Protein AF-A0A972EHW6-F1 (afdb_monomer_lite)

pLDDT: mean 86.7, std 11.77, range [54.19, 97.56]

Secondary structure (DSSP, 8-state):
-HHHHHHHHHHHHHHHHHHHHHHHHHHHHHHTSSSTTGGGHHHHHHHHHHHHHHHHHHHT--EEEEETTEEEEE-------HHHHHTTHHHHHHHHHHHHHHHHHHHHHHHHHHHHHHHHHHHHHT-

Foldseek 3Di:
DVVVVVVVVVVVVVVVVVVVVVLLVCLLVQLLDPDLVSSLPSLVVLLVVLVCVLVVCVVPVWDFDQDPNDTDGDPDPDDCDPVNVVVSVVSSVVSNPVSVVSVVSSVVSNVVVVVVVVVVVVVVVVD

Sequence (127 aa):
MLAVSTLNISIFLIVMLAIISGLIYLQLRLSRSGNKYVGLVLPVIFFLLSLIVVLGQVAYFETKVMINGVVTEQNVVRNVGVENYIALIFPFLIFNIPTIVLTAIYLGERSRISTKKAIDRMKIEDI

Structure (mmCIF, N/CA/C/O backbone):
data_AF-A0A972EHW6-F1
#
_entry.id   AF-A0A972EHW6-F1
#
loop_
_atom_site.group_PDB
_atom_site.id
_atom_site.type_symbol
_atom_site.label_atom_id
_atom_site.label_alt_id
_atom_site.label_comp_id
_atom_site.label_asym_id
_atom_site.label_entity_id
_atom_site.label_seq_id
_atom_site.pdbx_PDB_ins_code
_atom_site.Cartn_x
_atom_site.Cartn_y
_atom_site.Cartn_z
_atom_site.occupancy
_atom_site.B_iso_or_equiv
_atom_site.auth_seq_id
_atom_site.auth_comp_id
_atom_site.auth_asym_id
_atom_site.auth_atom_id
_atom_site.pdbx_PDB_model_num
ATOM 1 N N . MET A 1 1 ? 26.818 24.684 -5.726 1.00 67.50 1 MET A N 1
ATOM 2 C CA . MET A 1 1 ? 26.201 23.460 -6.287 1.00 67.50 1 MET A CA 1
ATOM 3 C C . MET A 1 1 ? 25.804 22.463 -5.196 1.00 67.50 1 MET A C 1
ATOM 5 O O . MET A 1 1 ? 24.630 22.135 -5.130 1.00 67.50 1 MET A O 1
ATOM 9 N N . LEU A 1 2 ? 26.712 22.081 -4.282 1.00 77.25 2 LEU A N 1
ATOM 10 C CA . LEU A 1 2 ? 26.434 21.118 -3.195 1.00 77.25 2 LEU A CA 1
ATOM 11 C C . LEU A 1 2 ? 25.276 21.513 -2.252 1.00 77.25 2 LEU A C 1
ATOM 13 O O . LEU A 1 2 ? 24.435 20.681 -1.933 1.00 77.25 2 LEU A O 1
ATOM 17 N N . ALA A 1 3 ? 25.178 22.784 -1.844 1.00 82.06 3 ALA A N 1
ATOM 18 C CA . ALA A 1 3 ? 24.097 23.232 -0.955 1.00 82.06 3 ALA A CA 1
ATOM 19 C C . ALA A 1 3 ? 22.699 23.125 -1.599 1.00 82.06 3 ALA A C 1
ATOM 21 O O . ALA A 1 3 ? 21.735 22.762 -0.932 1.00 82.06 3 ALA A O 1
ATOM 22 N N . VAL A 1 4 ? 22.599 23.383 -2.909 1.00 85.62 4 VAL A N 1
ATOM 23 C CA . VAL A 1 4 ? 21.339 23.283 -3.666 1.00 85.62 4 VAL A CA 1
ATOM 24 C C . VAL A 1 4 ? 20.919 21.820 -3.818 1.00 85.62 4 VAL A C 1
ATOM 26 O O . VAL A 1 4 ? 19.753 21.498 -3.616 1.00 85.62 4 VAL A O 1
ATOM 29 N N . SER A 1 5 ? 21.863 20.910 -4.092 1.00 88.44 5 SER A N 1
ATOM 30 C CA . SER A 1 5 ? 21.562 19.474 -4.131 1.00 88.44 5 SER A CA 1
ATOM 31 C C . SER A 1 5 ? 21.111 18.937 -2.771 1.00 88.44 5 SER A C 1
ATOM 33 O O . SER A 1 5 ? 20.136 18.192 -2.716 1.00 88.44 5 SER A O 1
ATOM 35 N N . THR A 1 6 ? 21.747 19.354 -1.670 1.00 91.50 6 THR A N 1
ATOM 36 C CA . THR A 1 6 ? 21.334 18.939 -0.319 1.00 91.50 6 THR A CA 1
ATOM 37 C C . THR A 1 6 ? 19.943 19.466 0.034 1.00 91.50 6 THR A C 1
ATOM 39 O O . THR A 1 6 ? 19.133 18.724 0.583 1.00 91.50 6 THR A O 1
ATOM 42 N N . LEU A 1 7 ? 19.623 20.714 -0.326 1.00 92.25 7 LEU A N 1
ATOM 43 C CA . LEU A 1 7 ? 18.291 21.288 -0.119 1.00 92.25 7 LEU A CA 1
ATOM 44 C C . LEU A 1 7 ? 17.209 20.507 -0.881 1.00 92.25 7 LEU A C 1
ATOM 46 O O . LEU A 1 7 ? 16.177 20.172 -0.301 1.00 92.25 7 LEU A O 1
ATOM 50 N N . ASN A 1 8 ? 17.460 20.167 -2.148 1.00 93.88 8 ASN A N 1
ATOM 51 C CA . ASN A 1 8 ? 16.520 19.401 -2.971 1.00 93.88 8 ASN A CA 1
ATOM 52 C C . ASN A 1 8 ? 16.234 18.013 -2.377 1.00 93.88 8 ASN A C 1
ATOM 54 O O . ASN A 1 8 ? 15.079 17.588 -2.341 1.00 93.88 8 ASN A O 1
ATOM 58 N N . ILE A 1 9 ? 17.265 17.332 -1.865 1.00 95.00 9 ILE A N 1
ATOM 59 C CA . ILE A 1 9 ? 17.116 16.035 -1.190 1.00 95.00 9 ILE A CA 1
ATOM 60 C C . ILE A 1 9 ? 16.259 16.183 0.072 1.00 95.00 9 ILE A C 1
ATOM 62 O O . ILE A 1 9 ? 15.328 15.406 0.276 1.00 95.00 9 ILE A O 1
ATOM 66 N N . SER A 1 10 ? 16.520 17.200 0.896 1.00 95.31 10 SER A N 1
ATOM 67 C CA . SER A 1 10 ? 15.740 17.451 2.113 1.00 95.31 10 SER A CA 1
ATOM 68 C C . SER A 1 10 ? 14.267 17.735 1.811 1.00 95.31 10 SER A C 1
ATOM 70 O O . SER A 1 10 ? 13.389 17.171 2.463 1.00 95.31 10 SER A O 1
ATOM 72 N N . ILE A 1 11 ? 13.979 18.559 0.797 1.00 96.06 11 ILE A N 1
ATOM 73 C CA . ILE A 1 11 ? 12.603 18.841 0.360 1.00 96.06 11 ILE A CA 1
ATOM 74 C C . ILE A 1 11 ? 11.918 17.549 -0.096 1.00 96.06 11 ILE A C 1
ATOM 76 O O . ILE A 1 11 ? 10.799 17.266 0.331 1.00 96.06 11 ILE A O 1
ATOM 80 N N . PHE A 1 12 ? 12.596 16.734 -0.908 1.00 95.50 12 PHE A N 1
ATOM 81 C CA . PHE A 1 12 ? 12.068 15.451 -1.366 1.00 95.50 12 PHE A CA 1
ATOM 82 C C . PHE A 1 12 ? 11.719 14.513 -0.199 1.00 95.50 12 PHE A C 1
ATOM 84 O O . PHE A 1 12 ? 10.634 13.931 -0.181 1.00 95.50 12 PHE A O 1
ATOM 91 N N . LEU A 1 13 ? 12.593 14.412 0.809 1.00 95.94 13 LEU A N 1
ATOM 92 C CA . LEU A 1 13 ? 12.353 13.591 2.000 1.00 95.94 13 LEU A CA 1
ATOM 93 C C . LEU A 1 13 ? 11.136 14.070 2.803 1.00 95.94 13 LEU A C 1
ATOM 95 O O . LEU A 1 13 ? 10.309 13.252 3.205 1.00 95.94 13 LEU A O 1
ATOM 99 N N . ILE A 1 14 ? 10.987 15.383 3.001 1.00 96.94 14 ILE A N 1
ATOM 100 C CA . ILE A 1 14 ? 9.833 15.960 3.708 1.00 96.94 14 ILE A CA 1
ATOM 101 C C . ILE A 1 14 ? 8.533 15.651 2.957 1.00 96.94 14 ILE A C 1
ATOM 103 O O . ILE A 1 14 ? 7.551 15.232 3.571 1.00 96.94 14 ILE A O 1
ATOM 107 N N . VAL A 1 15 ? 8.530 15.803 1.630 1.00 97.25 15 VAL A N 1
ATOM 108 C CA . VAL A 1 15 ? 7.364 15.492 0.791 1.00 97.25 15 VAL A CA 1
ATOM 109 C C . VAL A 1 15 ? 7.013 14.003 0.867 1.00 97.25 15 VAL A C 1
ATOM 111 O O . VAL A 1 15 ? 5.847 13.663 1.061 1.00 97.25 15 VAL A O 1
ATOM 114 N N . MET A 1 16 ? 8.001 13.105 0.796 1.00 95.44 16 MET A N 1
ATOM 115 C CA . MET A 1 16 ? 7.792 11.661 0.976 1.00 95.44 16 MET A CA 1
ATOM 116 C C . MET A 1 16 ? 7.147 11.335 2.330 1.00 95.44 16 MET A C 1
ATOM 118 O O . MET A 1 16 ? 6.160 10.599 2.378 1.00 95.4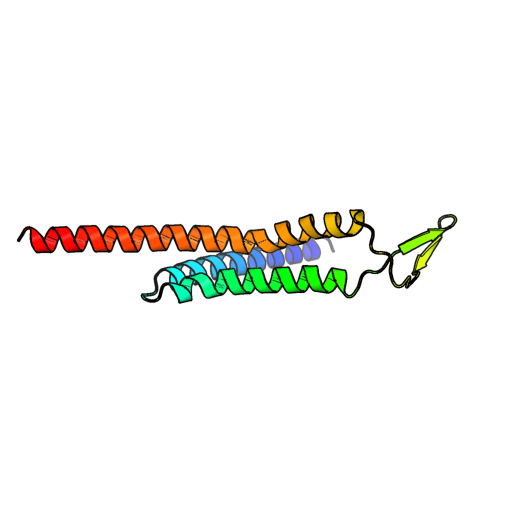4 16 MET A O 1
ATOM 122 N N . LEU A 1 17 ? 7.652 11.909 3.426 1.00 96.06 17 LEU A N 1
ATOM 123 C CA . LEU A 1 17 ? 7.096 11.700 4.768 1.00 96.06 17 LEU A CA 1
ATOM 124 C C . LEU A 1 17 ? 5.663 12.239 4.895 1.00 96.06 17 LEU A C 1
ATOM 126 O O . LEU A 1 17 ? 4.809 11.594 5.513 1.00 96.06 17 LEU A O 1
ATOM 130 N N . ALA A 1 18 ? 5.371 13.387 4.280 1.00 96.81 18 ALA A N 1
ATOM 131 C CA . ALA A 1 18 ? 4.027 13.957 4.242 1.00 96.81 18 ALA A CA 1
ATOM 132 C C . ALA A 1 18 ? 3.041 13.043 3.490 1.00 96.81 18 ALA A C 1
ATOM 134 O O . ALA A 1 18 ? 1.926 12.813 3.956 1.00 96.81 18 ALA A O 1
ATOM 135 N N . ILE A 1 19 ? 3.462 12.450 2.369 1.00 95.94 19 ILE A N 1
ATOM 136 C CA . ILE A 1 19 ? 2.635 11.504 1.607 1.00 95.94 19 ILE A CA 1
ATOM 137 C C . ILE A 1 19 ? 2.380 10.231 2.422 1.00 95.94 19 ILE A C 1
ATOM 139 O O . ILE A 1 19 ? 1.234 9.799 2.540 1.00 95.94 19 ILE A O 1
ATOM 143 N N . ILE A 1 20 ? 3.420 9.646 3.028 1.00 94.50 20 ILE A N 1
ATOM 144 C CA . ILE A 1 20 ? 3.294 8.417 3.831 1.00 94.50 20 ILE A CA 1
ATOM 145 C C . ILE A 1 20 ? 2.357 8.639 5.023 1.00 94.50 20 ILE A C 1
ATOM 147 O O . ILE A 1 20 ? 1.444 7.844 5.252 1.00 94.50 20 ILE A O 1
ATOM 151 N N . SER A 1 21 ? 2.542 9.733 5.765 1.00 95.31 21 SER A N 1
ATOM 152 C CA . SER A 1 21 ? 1.669 10.066 6.897 1.00 95.31 21 SER A CA 1
ATOM 153 C C . SER A 1 21 ? 0.223 10.315 6.455 1.00 95.31 21 SER A C 1
ATOM 155 O O . SER A 1 21 ? -0.700 9.819 7.103 1.00 95.31 21 SER A O 1
ATOM 157 N N . GLY A 1 22 ? 0.013 10.984 5.316 1.00 96.25 22 GLY A N 1
ATOM 158 C CA . GLY A 1 22 ? -1.306 11.162 4.708 1.00 96.25 22 GLY A CA 1
ATOM 159 C C . GLY A 1 22 ? -1.986 9.838 4.344 1.00 96.25 22 GLY A C 1
ATOM 160 O O . GLY A 1 22 ? -3.162 9.648 4.659 1.00 96.25 22 GLY A O 1
ATOM 161 N N . LEU A 1 23 ? -1.249 8.892 3.753 1.00 95.44 23 LEU A N 1
ATOM 162 C CA . LEU A 1 23 ? -1.762 7.559 3.416 1.00 95.44 23 LEU A CA 1
ATOM 163 C C . LEU A 1 23 ? -2.152 6.760 4.665 1.00 95.44 23 LEU A C 1
ATOM 165 O O . LEU A 1 23 ? -3.229 6.166 4.696 1.00 95.44 23 LEU A O 1
ATOM 169 N N . ILE A 1 24 ? -1.320 6.777 5.711 1.00 95.69 24 ILE A N 1
ATOM 170 C CA . ILE A 1 24 ? -1.619 6.100 6.982 1.00 95.69 24 ILE A CA 1
ATOM 171 C C . ILE A 1 24 ? -2.856 6.720 7.638 1.00 95.69 24 ILE A C 1
ATOM 173 O O . ILE A 1 24 ? -3.76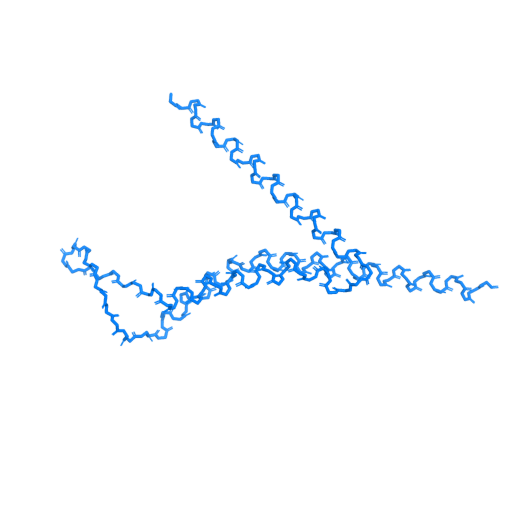2 5.999 8.058 1.00 95.69 24 ILE A O 1
ATOM 177 N N . TYR A 1 25 ? -2.925 8.052 7.700 1.00 96.25 25 TYR A N 1
ATOM 178 C CA . TYR A 1 25 ? -4.078 8.760 8.250 1.00 96.25 25 TYR A CA 1
ATOM 179 C C . TYR A 1 25 ? -5.367 8.405 7.498 1.00 96.25 25 TYR A C 1
ATOM 181 O O . TYR A 1 25 ? -6.385 8.080 8.119 1.00 96.25 25 TYR A O 1
ATOM 189 N N . LEU A 1 26 ? -5.315 8.416 6.163 1.00 95.25 26 LEU A N 1
ATOM 190 C CA . LEU A 1 26 ? -6.443 8.041 5.321 1.00 95.25 26 LEU A CA 1
ATOM 191 C C . LEU A 1 26 ? -6.862 6.593 5.594 1.00 95.25 26 LEU A C 1
ATOM 193 O O . LEU A 1 26 ? -8.044 6.336 5.820 1.00 95.25 26 LEU A O 1
ATOM 197 N N . GLN A 1 27 ? -5.905 5.666 5.670 1.00 97.00 27 GLN A N 1
ATOM 198 C CA . GLN A 1 27 ? -6.179 4.257 5.940 1.00 97.00 27 GLN A CA 1
ATOM 199 C C . GLN A 1 27 ? -6.867 4.043 7.290 1.00 97.00 27 GLN A C 1
ATOM 201 O O . GLN A 1 27 ? -7.849 3.305 7.375 1.00 97.00 27 GLN A O 1
ATOM 206 N N . LEU A 1 28 ? -6.412 4.734 8.339 1.00 95.44 28 LEU A N 1
ATOM 207 C CA . LEU A 1 28 ? -7.050 4.692 9.655 1.00 95.44 28 LEU A CA 1
ATOM 208 C C . LEU A 1 28 ? -8.488 5.218 9.598 1.00 95.44 28 LEU A C 1
ATOM 210 O O . LEU A 1 28 ? -9.403 4.593 10.139 1.00 95.44 28 LEU A O 1
ATOM 214 N N . ARG A 1 29 ? -8.715 6.349 8.921 1.00 94.75 29 ARG A N 1
ATOM 215 C CA . ARG A 1 29 ? -10.050 6.946 8.794 1.00 94.75 29 ARG A CA 1
ATOM 216 C C . ARG A 1 29 ? -11.009 6.036 8.026 1.00 94.75 29 ARG A C 1
ATOM 218 O O . ARG A 1 29 ? -12.133 5.823 8.480 1.00 94.75 29 ARG A O 1
ATOM 225 N N . LEU A 1 30 ? -10.572 5.481 6.897 1.00 94.06 30 LEU A N 1
ATOM 226 C CA . LEU A 1 30 ? -11.375 4.571 6.077 1.00 94.06 30 LEU A CA 1
ATOM 227 C C . LEU A 1 30 ? -11.671 3.266 6.829 1.00 94.06 30 LEU A C 1
ATOM 229 O O . LEU A 1 30 ? -12.814 2.804 6.835 1.00 94.06 30 LEU A O 1
ATOM 233 N N . SER A 1 31 ? -10.679 2.706 7.526 1.00 94.00 31 SER A N 1
ATOM 234 C CA . SER A 1 31 ? -10.837 1.469 8.300 1.00 94.00 31 SER A CA 1
ATOM 235 C C . SER A 1 31 ? -11.804 1.601 9.477 1.00 94.00 31 SER A C 1
ATOM 237 O O . SER A 1 31 ? -12.450 0.622 9.862 1.00 94.00 31 SER A O 1
ATOM 239 N N . ARG A 1 32 ? -11.918 2.800 10.056 1.00 91.50 32 ARG A N 1
ATOM 240 C CA . ARG A 1 32 ? -12.838 3.084 11.166 1.00 91.50 32 ARG A CA 1
ATOM 241 C C . ARG A 1 32 ? -14.271 3.362 10.730 1.00 91.50 32 ARG A C 1
ATOM 243 O O . ARG A 1 32 ? -15.148 3.504 11.580 1.00 91.50 32 ARG A O 1
ATOM 250 N N . SER A 1 33 ? -14.529 3.438 9.429 1.00 89.56 33 SER A N 1
ATOM 251 C CA . SER A 1 33 ? -15.880 3.656 8.926 1.00 89.56 33 SER A CA 1
ATOM 252 C C . SER A 1 33 ? -16.813 2.478 9.261 1.00 89.56 33 SER A C 1
ATOM 254 O O . SER A 1 33 ? -16.395 1.331 9.463 1.00 89.56 33 SER A O 1
ATOM 256 N N . GLY A 1 34 ? -18.121 2.752 9.329 1.00 83.38 34 GLY A N 1
ATOM 257 C CA . GLY A 1 34 ? -19.123 1.717 9.613 1.00 83.38 34 GLY A CA 1
ATOM 258 C C . GLY A 1 34 ? -19.090 0.573 8.592 1.00 83.38 34 GLY A C 1
ATOM 259 O O . GLY A 1 34 ? -19.202 -0.603 8.960 1.00 83.38 34 GLY A O 1
ATOM 260 N N . ASN A 1 35 ? -18.834 0.907 7.326 1.00 88.00 35 ASN A N 1
ATOM 261 C CA . ASN A 1 35 ? -18.754 -0.042 6.226 1.00 88.00 35 ASN A CA 1
ATOM 262 C C . ASN A 1 35 ? -17.364 -0.706 6.146 1.00 88.00 35 ASN A C 1
ATOM 264 O O . ASN A 1 35 ? -16.355 -0.048 5.916 1.00 88.00 35 ASN A O 1
ATOM 268 N N . LYS A 1 36 ? -17.324 -2.040 6.267 1.00 85.25 36 LYS A N 1
ATOM 269 C CA . LYS A 1 36 ? -16.085 -2.837 6.203 1.00 85.25 36 LYS A CA 1
ATOM 270 C C . LYS A 1 36 ? -15.317 -2.684 4.882 1.00 85.25 36 LYS A C 1
ATOM 272 O O . LYS A 1 36 ? -14.098 -2.778 4.878 1.00 85.25 36 LYS A O 1
ATOM 277 N N . TYR A 1 37 ? -16.008 -2.421 3.776 1.00 90.06 37 TYR A N 1
ATOM 278 C CA . TYR A 1 37 ? -15.386 -2.359 2.452 1.00 90.06 37 TYR A CA 1
ATOM 279 C C . TYR A 1 37 ? -14.613 -1.062 2.214 1.00 90.06 37 TYR A C 1
ATOM 281 O O . TYR A 1 37 ? -13.637 -1.060 1.475 1.00 90.06 37 TYR A O 1
ATOM 289 N N . VAL A 1 38 ? -14.998 0.028 2.882 1.00 92.06 38 VAL A N 1
ATOM 290 C CA . VAL A 1 38 ? -14.364 1.342 2.704 1.00 92.06 38 VAL A CA 1
ATOM 291 C C . VAL A 1 38 ? -12.901 1.313 3.158 1.00 92.06 38 VAL A C 1
ATOM 293 O O . VAL A 1 38 ? -12.043 1.863 2.480 1.00 92.06 38 VAL A O 1
ATOM 296 N N . GLY A 1 39 ? -12.591 0.591 4.240 1.00 91.31 39 GLY A N 1
ATOM 297 C CA . GLY A 1 39 ? -11.217 0.366 4.712 1.00 91.31 39 GLY A CA 1
ATOM 298 C C . GLY A 1 39 ? -10.320 -0.427 3.756 1.00 91.31 39 GLY A C 1
ATOM 299 O O . GLY A 1 39 ? -9.098 -0.312 3.822 1.00 91.31 39 GLY A O 1
ATOM 300 N N . LEU A 1 40 ? -10.920 -1.213 2.859 1.00 94.94 40 LEU A N 1
ATOM 301 C CA . LEU A 1 40 ? -10.207 -2.045 1.889 1.00 94.94 40 LEU A CA 1
ATOM 302 C C . LEU A 1 40 ? -9.972 -1.344 0.549 1.00 94.94 40 LEU A C 1
ATOM 304 O O . LEU A 1 40 ? -9.164 -1.829 -0.236 1.00 94.94 40 LEU A O 1
ATOM 308 N N . VAL A 1 41 ? -10.615 -0.199 0.294 1.00 95.75 41 VAL A N 1
ATOM 309 C CA . VAL A 1 41 ? -10.486 0.528 -0.980 1.00 95.75 41 VAL A CA 1
ATOM 310 C C . VAL A 1 41 ? -9.029 0.870 -1.277 1.00 95.75 41 VAL A C 1
ATOM 312 O O . VAL A 1 41 ? -8.547 0.592 -2.369 1.00 95.75 41 VAL A O 1
ATOM 315 N N . LEU A 1 42 ? -8.305 1.425 -0.302 1.00 94.44 42 LEU A N 1
ATOM 316 C CA . LEU A 1 42 ? -6.918 1.833 -0.508 1.00 94.44 42 LEU A CA 1
ATOM 317 C C . LEU A 1 42 ? -5.973 0.627 -0.715 1.00 94.44 42 LEU A C 1
ATOM 319 O O . LEU A 1 42 ? -5.253 0.643 -1.712 1.00 94.44 42 LEU A O 1
ATOM 323 N N . PRO A 1 43 ? -6.001 -0.449 0.107 1.00 95.69 43 PRO A N 1
ATOM 324 C CA . PRO A 1 43 ? -5.273 -1.682 -0.198 1.00 95.69 43 PRO A CA 1
ATOM 325 C C . PRO A 1 43 ? -5.565 -2.236 -1.597 1.00 95.69 43 PRO A C 1
ATOM 327 O O . PRO A 1 43 ? -4.640 -2.606 -2.313 1.00 95.69 43 PRO A O 1
ATOM 330 N N . VAL A 1 44 ? -6.838 -2.260 -2.009 1.00 96.88 44 VAL A N 1
ATOM 331 C CA . VAL A 1 44 ? -7.239 -2.773 -3.326 1.00 96.88 44 VAL A CA 1
ATOM 332 C C . VAL A 1 44 ? -6.684 -1.905 -4.450 1.00 96.88 44 VAL A C 1
ATOM 334 O O . VAL A 1 44 ? -6.199 -2.446 -5.437 1.00 96.88 44 VAL A O 1
ATOM 337 N N . ILE A 1 45 ? -6.681 -0.577 -4.306 1.00 96.25 45 ILE A N 1
ATOM 338 C CA . ILE A 1 45 ? -6.066 0.318 -5.297 1.00 96.25 45 ILE A CA 1
ATOM 339 C C . ILE A 1 45 ? -4.574 0.002 -5.459 1.00 96.25 45 ILE A C 1
ATOM 341 O O . ILE A 1 45 ? -4.117 -0.170 -6.586 1.00 96.25 45 ILE A O 1
ATOM 345 N N . PHE A 1 46 ? -3.818 -0.134 -4.364 1.00 96.00 46 PHE A N 1
ATOM 346 C CA . PHE A 1 46 ? -2.391 -0.484 -4.437 1.00 96.00 46 PHE A CA 1
ATOM 347 C C . PHE A 1 46 ? -2.158 -1.873 -5.039 1.00 96.00 46 PHE A C 1
ATOM 349 O O . PHE A 1 46 ? -1.257 -2.045 -5.860 1.00 96.00 46 PHE A O 1
ATOM 356 N N . PHE A 1 47 ? -3.012 -2.842 -4.711 1.00 97.12 47 PHE A N 1
ATOM 357 C CA . PHE A 1 47 ? -2.975 -4.166 -5.322 1.00 97.12 47 PHE A CA 1
ATOM 358 C C . PHE A 1 47 ? -3.197 -4.098 -6.841 1.00 97.12 47 PHE A C 1
ATOM 360 O O . PHE A 1 47 ? -2.420 -4.668 -7.604 1.00 97.12 47 PHE A O 1
ATOM 367 N N . LEU A 1 48 ? -4.201 -3.349 -7.303 1.00 97.56 48 LEU A N 1
ATOM 368 C CA . LEU A 1 48 ? -4.473 -3.168 -8.732 1.00 97.56 48 LEU A CA 1
ATOM 369 C C . LEU A 1 48 ? -3.328 -2.441 -9.448 1.00 97.56 48 LEU A C 1
ATOM 371 O O . LEU A 1 48 ? -2.943 -2.849 -10.541 1.00 97.56 48 LEU A O 1
ATOM 375 N N . LEU A 1 49 ? -2.733 -1.420 -8.824 1.00 95.81 49 LEU A N 1
ATOM 376 C CA . LEU A 1 49 ? -1.540 -0.754 -9.356 1.00 95.81 49 LEU A CA 1
ATOM 377 C C . LEU A 1 49 ? -0.370 -1.736 -9.508 1.00 95.81 49 LEU A C 1
ATOM 379 O O . LEU A 1 49 ? 0.310 -1.713 -10.532 1.00 95.81 49 LEU A O 1
ATOM 383 N N . SER A 1 50 ? -0.169 -2.643 -8.546 1.00 95.44 50 SER A N 1
ATOM 384 C CA . SER A 1 50 ? 0.868 -3.680 -8.649 1.00 95.44 50 SER A CA 1
ATOM 385 C C . SER A 1 50 ? 0.638 -4.618 -9.841 1.00 95.44 50 SER A C 1
ATOM 387 O O . SER A 1 50 ? 1.587 -4.968 -10.543 1.00 95.44 50 SER A O 1
ATOM 389 N N . LEU A 1 51 ? -0.622 -4.971 -10.127 1.00 94.62 51 LEU A N 1
ATOM 390 C CA . LEU A 1 51 ? -0.974 -5.794 -11.284 1.00 94.62 51 LEU A CA 1
ATOM 391 C C . LEU A 1 51 ? -0.708 -5.059 -12.593 1.00 94.62 51 LEU A C 1
ATOM 393 O O . LEU A 1 51 ? -0.173 -5.663 -13.515 1.00 94.62 51 LEU A O 1
ATOM 397 N N . ILE A 1 52 ? -1.022 -3.763 -12.671 1.00 93.81 52 ILE A N 1
ATOM 398 C CA . ILE A 1 52 ? -0.719 -2.949 -13.855 1.00 93.81 52 ILE A CA 1
ATOM 399 C C . ILE A 1 52 ? 0.785 -2.969 -14.144 1.00 93.81 52 ILE A C 1
ATOM 401 O O . ILE A 1 52 ? 1.175 -3.154 -15.294 1.00 93.81 52 ILE A O 1
ATOM 405 N N . VAL A 1 53 ? 1.632 -2.845 -13.117 1.00 90.94 53 VAL A N 1
ATOM 406 C CA . VAL A 1 53 ? 3.093 -2.907 -13.283 1.00 90.94 53 VAL A CA 1
ATOM 407 C C . VAL A 1 53 ? 3.535 -4.266 -13.827 1.00 90.94 53 VAL A C 1
ATOM 409 O O . VAL A 1 53 ? 4.272 -4.326 -14.809 1.00 90.94 53 VAL A O 1
ATOM 412 N N . VAL A 1 54 ? 3.076 -5.361 -13.220 1.00 90.31 54 VAL A N 1
ATOM 413 C CA . VAL A 1 54 ? 3.491 -6.718 -13.612 1.00 90.31 54 VAL A CA 1
ATOM 414 C C . VAL A 1 54 ? 2.980 -7.085 -15.004 1.00 90.31 54 VAL A C 1
ATOM 416 O O . VAL A 1 54 ? 3.741 -7.577 -15.833 1.00 90.31 54 VAL A O 1
ATOM 419 N N . LEU A 1 55 ? 1.708 -6.810 -15.295 1.00 88.25 55 LEU A N 1
ATOM 420 C CA . LEU A 1 55 ? 1.117 -7.062 -16.610 1.00 88.25 55 LEU A CA 1
ATOM 421 C C . LEU A 1 55 ? 1.736 -6.164 -17.685 1.00 88.25 55 LEU A C 1
ATOM 423 O O . LEU A 1 55 ? 1.934 -6.614 -18.811 1.00 88.25 55 LEU A O 1
ATOM 427 N N . GLY A 1 56 ? 2.102 -4.929 -17.333 1.00 86.62 56 GLY A N 1
ATOM 428 C CA . GLY A 1 56 ? 2.863 -4.035 -18.198 1.00 86.62 56 GLY A CA 1
ATOM 429 C C . GLY A 1 56 ? 4.215 -4.630 -18.590 1.00 86.62 56 GLY A C 1
ATOM 430 O O . GLY A 1 56 ? 4.557 -4.620 -19.767 1.00 86.62 56 GLY A O 1
ATOM 431 N N . GLN A 1 57 ? 4.951 -5.230 -17.651 1.00 80.50 57 GLN A N 1
ATOM 432 C CA . GLN A 1 57 ? 6.217 -5.904 -17.974 1.00 80.50 57 GLN A CA 1
ATOM 433 C C . GLN A 1 57 ? 6.031 -7.110 -18.900 1.00 80.50 57 GLN A C 1
ATOM 435 O O . GLN A 1 57 ? 6.854 -7.334 -19.780 1.00 80.50 57 GLN A O 1
ATOM 440 N N . VAL A 1 58 ? 4.940 -7.865 -18.744 1.00 79.12 58 VAL A N 1
ATOM 441 C CA . VAL A 1 58 ? 4.603 -8.962 -19.668 1.00 79.12 58 VAL A CA 1
ATOM 442 C C . VAL A 1 58 ? 4.265 -8.431 -21.066 1.00 79.12 58 VAL A C 1
ATOM 444 O O . VAL A 1 58 ? 4.618 -9.059 -22.062 1.00 79.12 58 VAL A O 1
ATOM 447 N N . ALA A 1 59 ? 3.581 -7.288 -21.152 1.00 76.44 59 ALA A N 1
ATOM 448 C CA . ALA A 1 59 ? 3.188 -6.673 -22.417 1.00 76.44 59 ALA A CA 1
ATOM 449 C C . ALA A 1 59 ? 4.366 -6.025 -23.168 1.00 76.44 59 ALA A C 1
ATOM 451 O O . ALA A 1 59 ? 4.417 -6.109 -24.393 1.00 76.44 59 ALA A O 1
ATOM 452 N N . TYR A 1 60 ? 5.308 -5.418 -22.441 1.00 71.44 60 TYR A N 1
ATOM 453 C CA . TYR A 1 60 ? 6.452 -4.667 -22.974 1.00 71.44 60 TYR A CA 1
ATOM 454 C C . TYR A 1 60 ? 7.785 -5.324 -22.594 1.00 71.44 60 TYR A C 1
ATOM 456 O O . TYR A 1 60 ? 8.675 -4.687 -22.026 1.00 71.44 60 TYR A O 1
ATOM 464 N N . PHE A 1 61 ? 7.907 -6.628 -22.849 1.00 68.25 61 PHE A N 1
ATOM 465 C CA . PHE A 1 61 ? 9.121 -7.367 -22.514 1.00 68.25 61 PHE A CA 1
ATOM 466 C C . PHE A 1 61 ? 10.235 -7.067 -23.530 1.00 68.25 61 PHE A C 1
ATOM 468 O O . PHE A 1 61 ? 10.348 -7.722 -24.564 1.00 68.25 61 PHE A O 1
ATOM 475 N N . GLU A 1 62 ? 11.063 -6.066 -23.232 1.00 63.81 62 GLU A N 1
ATOM 476 C CA . GLU A 1 62 ? 12.236 -5.711 -24.036 1.00 63.81 62 GLU A CA 1
ATOM 477 C C . GLU A 1 62 ? 13.441 -6.573 -23.636 1.00 63.81 62 GLU A C 1
ATOM 479 O O . GLU A 1 62 ? 13.874 -6.564 -22.482 1.00 63.81 62 GLU A O 1
ATOM 484 N N . THR A 1 63 ? 14.019 -7.305 -24.593 1.00 61.78 63 THR A N 1
ATOM 485 C CA . THR A 1 63 ? 15.257 -8.065 -24.363 1.00 61.78 63 THR A CA 1
ATOM 486 C C . THR A 1 63 ? 16.441 -7.290 -24.932 1.00 61.78 63 THR A C 1
ATOM 488 O O . THR A 1 63 ? 16.564 -7.102 -26.141 1.00 61.78 63 THR A O 1
ATOM 491 N N . LYS A 1 64 ? 17.351 -6.850 -24.059 1.00 64.12 64 LYS A N 1
ATOM 492 C CA . LYS A 1 64 ? 18.638 -6.284 -24.480 1.00 64.12 64 LYS A CA 1
ATOM 493 C C . LYS A 1 64 ? 19.633 -7.420 -24.667 1.00 64.12 64 LYS A C 1
ATOM 495 O O . LYS A 1 64 ? 20.048 -8.040 -23.690 1.00 64.12 64 LYS A O 1
ATOM 500 N N . VAL A 1 65 ? 20.006 -7.698 -25.914 1.00 67.00 65 VAL A N 1
ATOM 501 C CA . VAL A 1 65 ? 21.021 -8.707 -26.230 1.00 67.00 65 VAL A CA 1
ATOM 502 C C . VAL A 1 65 ? 22.367 -8.002 -26.365 1.00 67.00 65 VAL A C 1
ATOM 504 O O . VAL A 1 65 ? 22.504 -7.027 -27.104 1.00 67.00 65 VAL A O 1
ATOM 507 N N . MET A 1 66 ? 23.364 -8.491 -25.633 1.00 67.44 66 MET A N 1
ATOM 508 C CA . MET A 1 66 ? 24.752 -8.055 -25.770 1.00 67.44 66 MET A CA 1
ATOM 509 C C . MET A 1 66 ? 25.462 -8.973 -26.761 1.00 67.44 66 MET A C 1
ATOM 511 O O . MET A 1 66 ? 25.698 -10.140 -26.454 1.00 67.44 66 MET A O 1
ATOM 515 N N . ILE A 1 67 ? 25.826 -8.446 -27.929 1.00 76.38 67 ILE A N 1
ATOM 516 C CA . ILE A 1 67 ? 26.642 -9.160 -28.919 1.00 76.38 67 ILE A CA 1
ATOM 517 C C . ILE A 1 67 ? 27.974 -8.420 -29.031 1.00 76.38 67 ILE A C 1
ATOM 519 O O . ILE A 1 67 ? 28.005 -7.231 -29.333 1.00 76.38 67 ILE A O 1
ATOM 523 N N . ASN A 1 68 ? 29.083 -9.108 -28.745 1.00 79.19 68 ASN A N 1
ATOM 524 C CA . ASN A 1 68 ? 30.446 -8.556 -28.806 1.00 79.19 68 ASN A CA 1
ATOM 525 C C . ASN A 1 68 ? 30.636 -7.220 -28.054 1.00 79.19 68 ASN A C 1
ATOM 527 O O . ASN A 1 68 ? 31.349 -6.333 -28.514 1.00 79.19 68 ASN A O 1
ATOM 531 N N . GLY A 1 69 ? 29.994 -7.066 -26.891 1.00 77.81 69 GLY A N 1
ATOM 532 C CA . GLY A 1 69 ? 30.117 -5.861 -26.059 1.00 77.81 69 GLY A CA 1
ATOM 533 C C . GLY A 1 69 ? 29.309 -4.654 -26.546 1.00 77.81 69 GLY A C 1
ATOM 534 O O . GLY A 1 69 ? 29.386 -3.592 -25.933 1.00 77.81 69 GLY A O 1
ATOM 535 N N . VAL A 1 70 ? 28.511 -4.810 -27.605 1.00 76.12 70 VAL A N 1
ATOM 536 C CA . VAL A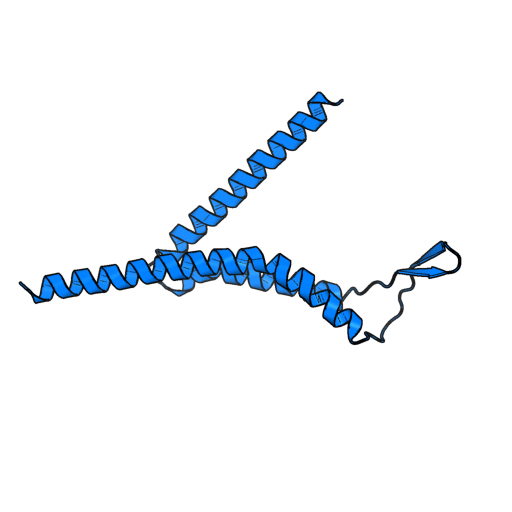 1 70 ? 27.552 -3.803 -28.066 1.00 76.12 70 VAL A CA 1
ATOM 537 C C . VAL A 1 70 ? 26.155 -4.214 -27.603 1.00 76.12 70 VAL A C 1
ATOM 539 O O . VAL A 1 70 ? 25.710 -5.336 -27.851 1.00 76.12 70 VAL A O 1
ATOM 542 N N . VAL A 1 71 ? 25.461 -3.307 -26.909 1.00 74.94 71 VAL A N 1
ATOM 543 C CA . VAL A 1 71 ? 24.053 -3.495 -26.534 1.00 74.94 71 VAL A CA 1
ATOM 544 C C . VAL A 1 71 ? 23.203 -3.233 -27.771 1.00 74.94 71 VAL A C 1
ATOM 546 O O . VAL A 1 71 ? 23.049 -2.087 -28.189 1.00 74.94 71 VAL A O 1
ATOM 549 N N . THR A 1 72 ? 22.654 -4.292 -28.356 1.00 72.75 72 THR A N 1
ATOM 550 C CA . THR A 1 72 ? 21.676 -4.201 -29.445 1.00 72.75 72 THR A CA 1
ATOM 551 C C . THR A 1 72 ? 20.272 -4.428 -28.892 1.00 72.75 72 THR A C 1
ATOM 553 O O . THR A 1 72 ? 20.002 -5.446 -28.252 1.00 72.75 72 THR A O 1
ATOM 556 N N . GLU A 1 73 ? 19.372 -3.467 -29.118 1.00 64.94 73 GLU A N 1
ATOM 557 C CA . GLU A 1 73 ? 17.950 -3.604 -28.792 1.00 64.94 73 GLU A CA 1
ATOM 558 C C . GLU A 1 73 ? 17.308 -4.526 -29.827 1.00 64.94 73 GLU A C 1
ATOM 560 O O . GLU A 1 73 ? 17.140 -4.158 -30.990 1.00 64.94 73 GLU A O 1
ATOM 565 N N . GLN A 1 74 ? 17.002 -5.757 -29.422 1.00 62.38 74 GLN A N 1
ATOM 566 C CA . GLN A 1 74 ? 16.354 -6.721 -30.295 1.00 62.38 74 GLN A CA 1
ATOM 567 C C . GLN A 1 74 ? 14.921 -6.924 -29.802 1.00 62.38 74 GLN A C 1
ATOM 569 O O . GLN A 1 74 ? 14.686 -7.555 -28.773 1.00 62.38 74 GLN A O 1
ATOM 574 N N . ASN A 1 75 ? 13.960 -6.401 -30.567 1.00 56.56 75 ASN A N 1
ATOM 575 C CA . ASN A 1 75 ? 12.526 -6.641 -30.388 1.00 56.56 75 ASN A CA 1
ATOM 576 C C . ASN A 1 75 ? 12.191 -8.096 -30.780 1.00 56.56 75 ASN A C 1
ATOM 578 O O . ASN A 1 75 ? 11.541 -8.355 -31.794 1.00 56.56 75 ASN A O 1
ATOM 582 N N . VAL A 1 76 ? 12.709 -9.082 -30.042 1.00 56.34 76 VAL A N 1
ATOM 583 C CA . VAL A 1 76 ? 12.395 -10.493 -30.294 1.00 56.34 76 VAL A CA 1
ATOM 584 C C . VAL A 1 76 ? 11.028 -10.795 -29.700 1.00 56.34 76 VAL A C 1
ATOM 586 O O . VAL A 1 76 ? 10.866 -10.994 -28.497 1.00 56.34 76 VAL A O 1
ATOM 589 N N . VAL A 1 77 ? 10.027 -10.879 -30.571 1.00 61.06 77 VAL A N 1
ATOM 590 C CA . VAL A 1 77 ? 8.740 -11.478 -30.232 1.00 61.06 77 VAL A CA 1
ATOM 591 C C . VAL A 1 77 ? 8.939 -12.976 -29.950 1.00 61.06 77 VAL A C 1
ATOM 593 O O . VAL A 1 77 ? 9.231 -13.758 -30.848 1.00 61.06 77 VAL A O 1
ATOM 596 N N . ARG A 1 78 ? 8.687 -13.336 -28.683 1.00 62.03 78 ARG A N 1
ATOM 597 C CA . ARG A 1 78 ? 8.155 -14.610 -28.149 1.00 62.03 78 ARG A CA 1
ATOM 598 C C . ARG A 1 78 ? 9.010 -15.879 -28.267 1.00 62.03 78 ARG A C 1
ATOM 600 O O . ARG A 1 78 ? 8.794 -16.720 -29.128 1.00 62.03 78 ARG A O 1
ATOM 607 N N . ASN A 1 79 ? 9.795 -16.105 -27.216 1.00 54.19 79 ASN A N 1
ATOM 608 C CA . ASN A 1 79 ? 9.677 -17.298 -26.368 1.00 54.19 79 ASN A CA 1
ATOM 609 C C . ASN A 1 79 ? 9.990 -16.864 -24.931 1.00 54.19 79 ASN A C 1
ATOM 611 O O . ASN A 1 79 ? 11.148 -16.708 -24.558 1.00 54.19 79 ASN A O 1
ATOM 615 N N . VAL A 1 80 ? 8.951 -16.567 -24.146 1.00 61.44 80 VAL A N 1
ATOM 616 C CA . VAL A 1 80 ? 9.124 -16.217 -22.732 1.00 61.44 80 VAL A CA 1
ATOM 617 C C . VAL A 1 80 ? 9.406 -17.524 -21.994 1.00 61.44 80 VAL A C 1
ATOM 619 O O . VAL A 1 80 ? 8.489 -18.307 -21.756 1.00 61.44 80 VAL A O 1
ATOM 622 N N . GLY A 1 81 ? 10.680 -17.798 -21.713 1.00 62.03 81 GLY A N 1
ATOM 623 C CA . GLY A 1 81 ? 11.078 -18.935 -20.886 1.00 62.03 81 GLY A CA 1
ATOM 624 C C . GLY A 1 81 ? 10.537 -18.809 -19.458 1.00 62.03 81 GLY A C 1
ATOM 625 O O . GLY A 1 81 ? 10.166 -17.718 -19.012 1.00 62.03 81 GLY A O 1
ATOM 626 N N . VAL A 1 82 ? 10.472 -19.924 -18.726 1.00 63.84 82 VAL A N 1
ATOM 627 C CA . VAL A 1 82 ? 9.948 -19.970 -17.344 1.00 63.84 82 VAL A CA 1
ATOM 628 C C . VAL A 1 82 ? 10.725 -19.012 -16.428 1.00 63.84 82 VAL A C 1
ATOM 630 O O . VAL A 1 82 ? 10.149 -18.357 -15.560 1.00 63.84 82 VAL A O 1
ATOM 633 N N . GLU A 1 83 ? 12.022 -18.863 -16.686 1.00 65.75 83 GLU A N 1
ATOM 634 C CA . GLU A 1 83 ? 12.949 -17.946 -16.029 1.00 65.75 83 GLU A CA 1
ATOM 635 C C . GLU A 1 83 ? 12.496 -16.476 -16.059 1.00 65.75 83 GLU A C 1
ATOM 637 O O . GLU A 1 83 ? 12.694 -15.752 -15.081 1.00 65.75 83 GLU A O 1
ATOM 642 N N . ASN A 1 84 ? 11.799 -16.043 -17.114 1.00 69.94 84 ASN A N 1
ATOM 643 C CA . ASN A 1 84 ? 11.310 -14.668 -17.236 1.00 69.94 84 ASN A CA 1
ATOM 644 C C . ASN A 1 84 ? 10.071 -14.415 -16.366 1.00 69.94 84 ASN A C 1
ATOM 646 O O . ASN A 1 84 ? 9.858 -13.294 -15.908 1.00 69.94 84 ASN A O 1
ATOM 650 N N . TYR A 1 85 ? 9.279 -15.449 -16.071 1.00 74.38 85 TYR A N 1
ATOM 651 C CA . TYR A 1 85 ? 8.147 -15.331 -15.148 1.00 74.38 85 TYR A CA 1
ATOM 652 C C . TYR A 1 85 ? 8.600 -15.270 -13.684 1.00 74.38 85 TYR A C 1
ATOM 654 O O . TYR A 1 85 ? 7.949 -14.611 -12.874 1.00 74.38 85 TYR A O 1
ATOM 662 N N . ILE A 1 86 ? 9.743 -15.879 -13.339 1.00 80.62 86 ILE A N 1
ATOM 663 C CA . ILE A 1 86 ? 10.345 -15.754 -11.999 1.00 80.62 86 ILE A CA 1
ATOM 664 C C . ILE A 1 86 ? 10.733 -14.295 -11.724 1.00 80.62 86 ILE A C 1
ATOM 666 O O . ILE A 1 86 ? 10.534 -13.799 -10.614 1.00 80.62 86 ILE A O 1
ATOM 670 N N . ALA A 1 87 ? 11.210 -13.573 -12.744 1.00 81.50 87 ALA A N 1
ATOM 671 C CA . ALA A 1 87 ? 11.554 -12.158 -12.620 1.00 81.50 87 ALA A CA 1
ATOM 672 C C . ALA A 1 87 ? 10.349 -11.267 -12.262 1.00 81.50 87 ALA A C 1
ATOM 674 O O . ALA A 1 87 ? 10.542 -10.217 -11.656 1.00 81.50 87 ALA A O 1
ATOM 675 N N . LEU A 1 88 ? 9.112 -11.695 -12.552 1.00 86.06 88 LEU A N 1
ATOM 676 C CA . LEU A 1 88 ? 7.887 -10.955 -12.218 1.00 86.06 88 LEU A CA 1
ATOM 677 C C . LEU A 1 88 ? 7.521 -11.029 -10.728 1.00 86.06 88 LEU A C 1
ATOM 679 O O . LEU A 1 88 ? 6.797 -10.164 -10.228 1.00 86.06 88 LEU A O 1
ATOM 683 N N . ILE A 1 89 ? 8.034 -12.030 -10.002 1.00 90.06 89 ILE A N 1
ATOM 684 C CA . ILE A 1 89 ? 7.739 -12.232 -8.578 1.00 90.06 89 ILE A CA 1
ATOM 685 C C . ILE A 1 89 ? 8.274 -11.058 -7.753 1.00 90.06 89 ILE A C 1
ATOM 687 O O . ILE A 1 89 ? 7.563 -10.531 -6.900 1.00 90.06 89 ILE A O 1
ATOM 691 N N . PHE A 1 90 ? 9.503 -10.607 -8.017 1.00 89.62 90 PHE A N 1
ATOM 692 C CA . PHE A 1 90 ? 10.125 -9.539 -7.231 1.00 89.62 90 PHE A CA 1
ATOM 693 C C . PHE A 1 90 ? 9.385 -8.196 -7.350 1.00 89.62 90 PHE A C 1
ATOM 695 O O . PHE A 1 90 ? 9.026 -7.645 -6.307 1.00 89.62 90 PHE A O 1
ATOM 702 N N . PRO A 1 91 ? 9.077 -7.672 -8.557 1.00 90.69 91 PRO A N 1
ATOM 703 C CA . PRO A 1 91 ? 8.230 -6.494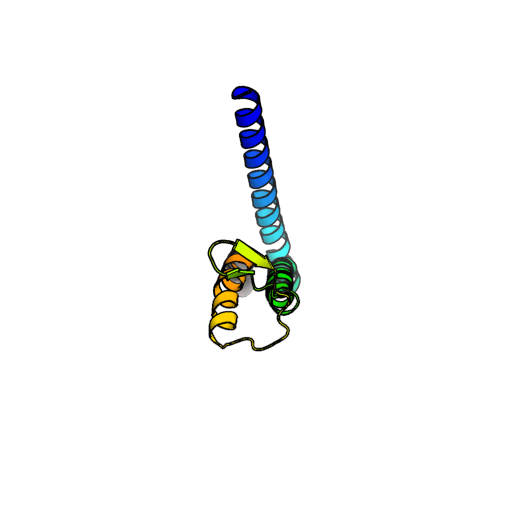 -8.702 1.00 90.69 91 PRO A CA 1
ATOM 704 C C . PRO A 1 91 ? 6.873 -6.690 -8.035 1.00 90.69 91 PRO A C 1
ATOM 706 O O . PRO A 1 91 ? 6.453 -5.829 -7.266 1.00 90.69 91 PRO A O 1
ATOM 709 N N . PHE A 1 92 ? 6.213 -7.832 -8.252 1.00 93.88 92 PHE A N 1
ATOM 710 C CA . PHE A 1 92 ? 4.915 -8.089 -7.635 1.00 93.88 92 PHE A CA 1
ATOM 711 C C . PHE A 1 92 ? 4.976 -7.973 -6.106 1.00 93.88 92 PHE A C 1
ATOM 713 O O . PHE A 1 92 ? 4.139 -7.293 -5.516 1.00 93.88 92 PHE A O 1
ATOM 720 N N .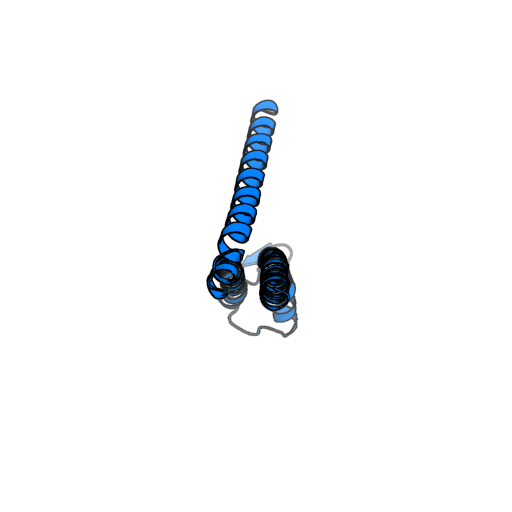 LEU A 1 93 ? 5.984 -8.566 -5.459 1.00 95.00 93 LEU A N 1
ATOM 721 C CA . LEU A 1 93 ? 6.162 -8.488 -4.008 1.00 95.00 93 LEU A CA 1
ATOM 722 C C . LEU A 1 93 ? 6.478 -7.063 -3.536 1.00 95.00 93 LEU A C 1
ATOM 724 O O . LEU A 1 93 ? 5.842 -6.585 -2.599 1.00 95.00 93 LEU A O 1
ATOM 728 N N . ILE A 1 94 ? 7.409 -6.366 -4.198 1.00 94.38 94 ILE A N 1
ATOM 729 C CA . ILE A 1 94 ? 7.818 -4.998 -3.835 1.00 94.38 94 ILE A CA 1
ATOM 730 C C . ILE A 1 94 ? 6.634 -4.033 -3.941 1.00 94.38 94 ILE A C 1
ATOM 732 O O . ILE A 1 94 ? 6.341 -3.297 -2.997 1.00 94.38 94 ILE A O 1
ATOM 736 N N . PHE A 1 95 ? 5.910 -4.067 -5.060 1.00 94.25 95 PHE A N 1
ATOM 737 C CA . PHE A 1 95 ? 4.753 -3.201 -5.280 1.00 94.25 95 PHE A CA 1
ATOM 738 C C . PHE A 1 95 ? 3.544 -3.584 -4.412 1.00 94.25 95 PHE A C 1
ATOM 740 O O . PHE A 1 95 ? 2.636 -2.770 -4.257 1.00 94.25 95 PHE A O 1
ATOM 747 N N . ASN A 1 96 ? 3.549 -4.765 -3.781 1.00 96.75 96 ASN A N 1
ATOM 748 C CA . ASN A 1 96 ? 2.549 -5.164 -2.789 1.00 96.75 96 ASN A CA 1
ATOM 749 C C . ASN A 1 96 ? 2.931 -4.875 -1.333 1.00 96.75 96 ASN A C 1
ATOM 751 O O . ASN A 1 96 ? 2.084 -5.064 -0.458 1.00 96.75 96 ASN A O 1
ATOM 755 N N . ILE A 1 97 ? 4.130 -4.354 -1.042 1.00 95.75 97 ILE A N 1
ATOM 756 C CA . ILE A 1 97 ? 4.479 -3.915 0.322 1.00 95.75 97 ILE A CA 1
ATOM 757 C C . ILE A 1 97 ? 3.429 -2.928 0.872 1.00 95.75 97 ILE A C 1
ATOM 759 O O . ILE A 1 97 ? 2.920 -3.172 1.971 1.00 95.75 97 ILE A 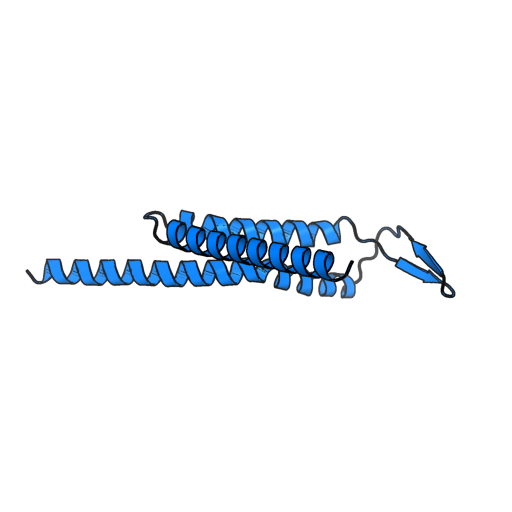O 1
ATOM 763 N N . PRO A 1 98 ? 3.011 -1.872 0.136 1.00 94.00 98 PRO A N 1
ATOM 764 C CA . PRO A 1 98 ? 1.950 -0.980 0.602 1.00 94.00 98 PRO A CA 1
ATOM 765 C C . PRO A 1 98 ? 0.634 -1.723 0.859 1.00 94.00 98 PRO A C 1
ATOM 767 O O . PRO A 1 98 ? 0.016 -1.521 1.900 1.00 94.00 98 PRO A O 1
ATOM 770 N N . THR A 1 99 ? 0.227 -2.628 -0.036 1.00 97.25 99 THR A N 1
ATOM 771 C CA . THR A 1 99 ? -0.992 -3.440 0.112 1.00 97.25 99 THR A CA 1
ATOM 772 C C . THR A 1 99 ? -0.987 -4.229 1.421 1.00 97.25 99 THR A C 1
ATOM 774 O O . THR A 1 99 ? -1.968 -4.190 2.166 1.00 97.25 99 THR A O 1
ATOM 777 N N . ILE A 1 100 ? 0.118 -4.915 1.728 1.00 96.94 100 ILE A N 1
ATOM 778 C CA . ILE A 1 100 ? 0.268 -5.731 2.941 1.00 96.94 100 ILE A CA 1
ATOM 779 C C . ILE A 1 100 ? 0.185 -4.845 4.186 1.00 96.94 100 ILE A C 1
ATOM 781 O O . ILE A 1 100 ? -0.597 -5.132 5.093 1.00 96.94 100 ILE A O 1
ATOM 785 N N . VAL A 1 101 ? 0.932 -3.736 4.209 1.00 96.69 101 VAL A N 1
ATOM 786 C CA . VAL A 1 101 ? 0.943 -2.793 5.338 1.00 96.69 101 VAL A CA 1
ATOM 787 C C . VAL A 1 101 ? -0.452 -2.204 5.577 1.00 96.69 101 VAL A C 1
ATOM 789 O O . VAL A 1 101 ? -0.954 -2.225 6.700 1.00 96.69 101 VAL A O 1
ATOM 792 N N . LEU A 1 102 ? -1.122 -1.725 4.526 1.00 96.38 102 LEU A N 1
ATOM 793 C CA . LEU A 1 102 ? -2.454 -1.124 4.627 1.00 96.38 102 LEU A CA 1
ATOM 794 C C . LEU A 1 102 ? -3.519 -2.146 5.050 1.00 96.38 102 LEU A C 1
ATOM 796 O O . LEU A 1 102 ? -4.409 -1.820 5.842 1.00 96.38 102 LEU A O 1
ATOM 800 N N . THR A 1 103 ? -3.417 -3.385 4.562 1.00 96.69 103 THR A N 1
ATOM 801 C CA . THR A 1 103 ? -4.314 -4.483 4.951 1.00 96.69 103 THR A CA 1
ATOM 802 C C . THR A 1 103 ? -4.117 -4.858 6.418 1.00 96.69 103 THR A C 1
ATOM 804 O O . THR A 1 103 ? -5.101 -5.022 7.138 1.00 96.69 103 THR A O 1
ATOM 807 N N . ALA A 1 104 ? -2.871 -4.926 6.895 1.00 96.75 104 ALA A N 1
ATOM 808 C CA . ALA A 1 104 ? -2.573 -5.182 8.303 1.00 96.75 104 ALA A CA 1
ATOM 809 C C . ALA A 1 104 ? -3.165 -4.094 9.216 1.00 96.75 104 ALA A C 1
ATOM 811 O O . ALA A 1 104 ? -3.818 -4.415 10.212 1.00 96.75 104 ALA A O 1
ATOM 812 N N . ILE A 1 105 ? -3.023 -2.816 8.839 1.00 96.06 105 ILE A N 1
ATOM 813 C CA . ILE A 1 105 ? -3.653 -1.691 9.549 1.00 96.06 105 ILE A CA 1
ATOM 814 C C . ILE A 1 105 ? -5.179 -1.855 9.574 1.00 96.06 105 ILE A C 1
ATOM 816 O O . ILE A 1 105 ? -5.797 -1.718 10.631 1.00 96.06 105 ILE A O 1
ATOM 820 N N . TYR A 1 106 ? -5.786 -2.182 8.428 1.00 96.12 106 TYR A N 1
ATOM 821 C CA . TYR A 1 106 ? -7.232 -2.377 8.323 1.00 96.12 106 TYR A CA 1
ATOM 822 C C . TYR A 1 106 ? -7.738 -3.487 9.255 1.00 96.12 106 TYR A C 1
ATOM 824 O O . TYR A 1 106 ? -8.676 -3.276 10.026 1.00 96.12 106 TYR A O 1
ATOM 832 N N . LEU A 1 107 ? -7.108 -4.664 9.219 1.00 95.94 107 LEU A N 1
ATOM 833 C CA . LEU A 1 107 ? -7.503 -5.800 10.053 1.00 95.94 107 LEU A CA 1
ATOM 834 C C . LEU A 1 107 ? -7.338 -5.485 11.543 1.00 95.94 107 LEU A C 1
ATOM 836 O O . LEU A 1 107 ? -8.230 -5.799 12.336 1.00 95.94 107 LEU A O 1
ATOM 840 N N . GLY A 1 108 ? -6.244 -4.814 11.916 1.00 95.25 108 GLY A N 1
ATOM 841 C CA . GLY A 1 108 ? -5.987 -4.391 13.290 1.00 95.25 108 GLY A CA 1
ATOM 842 C C . GLY A 1 108 ? -7.071 -3.456 13.828 1.00 95.25 108 GLY A C 1
ATOM 843 O O . GLY A 1 108 ? -7.647 -3.707 14.889 1.00 95.25 108 GLY A O 1
ATOM 844 N N . GLU A 1 109 ? -7.412 -2.406 13.082 1.00 94.38 109 GLU A N 1
ATOM 845 C CA . GLU A 1 109 ? -8.441 -1.452 13.504 1.00 94.38 109 GLU A CA 1
ATOM 846 C C . GLU A 1 109 ? -9.850 -2.058 13.459 1.00 94.38 109 GLU A C 1
ATOM 848 O O . GLU A 1 109 ? -10.669 -1.793 14.344 1.00 94.38 109 GLU A O 1
ATOM 853 N N . ARG A 1 110 ? -10.147 -2.922 12.479 1.00 91.44 110 ARG A N 1
ATOM 854 C CA . ARG A 1 110 ? -11.458 -3.578 12.397 1.00 91.44 110 ARG A CA 1
ATOM 855 C C . ARG A 1 110 ? -11.684 -4.543 13.555 1.00 91.44 110 ARG A C 1
ATOM 857 O O . ARG A 1 110 ? -12.776 -4.538 14.127 1.00 91.44 110 ARG A O 1
ATOM 864 N N . SER A 1 111 ? -10.657 -5.309 13.921 1.00 92.19 111 SER A N 1
ATOM 865 C CA . SER A 1 111 ? -10.681 -6.188 15.091 1.00 92.19 111 SER A CA 1
ATOM 866 C C . SER A 1 111 ? -10.993 -5.387 16.358 1.00 92.19 111 SER A C 1
ATOM 868 O O . SER A 1 111 ? -11.983 -5.667 17.034 1.00 92.19 111 SER A O 1
ATOM 870 N N . ARG A 1 112 ? -10.273 -4.280 16.593 1.00 90.44 112 ARG A N 1
ATOM 871 C CA . ARG A 1 112 ? -10.503 -3.382 17.741 1.00 90.44 112 ARG A CA 1
ATOM 872 C C . ARG A 1 112 ? -11.940 -2.866 17.828 1.00 90.44 112 ARG A C 1
ATOM 874 O O . ARG A 1 112 ? -12.535 -2.887 18.904 1.00 90.44 112 ARG A O 1
ATOM 881 N N . ILE A 1 113 ? -12.518 -2.428 16.708 1.00 90.12 113 ILE A N 1
ATOM 882 C CA . ILE A 1 113 ? -13.908 -1.943 16.667 1.00 90.12 113 ILE A CA 1
ATOM 883 C C . ILE A 1 113 ? -14.891 -3.071 16.976 1.00 90.12 113 ILE A C 1
ATOM 885 O O . ILE A 1 113 ? -15.860 -2.852 17.703 1.00 90.12 113 ILE A O 1
ATOM 889 N N . SER A 1 114 ? -14.666 -4.266 16.424 1.00 88.44 114 SER A N 1
ATOM 890 C CA . SER A 1 114 ? -15.545 -5.412 16.664 1.00 88.44 114 SER A CA 1
ATOM 891 C C . SER A 1 114 ? -15.531 -5.851 18.130 1.00 88.44 114 SER A C 1
ATOM 893 O O . SER A 1 114 ? -16.598 -6.022 18.715 1.00 88.44 114 SER A O 1
ATOM 895 N N . THR A 1 115 ? -14.352 -5.904 18.754 1.00 90.94 115 THR A N 1
ATOM 896 C CA . THR A 1 115 ? -14.194 -6.230 20.175 1.00 90.94 115 THR A CA 1
ATOM 897 C C . THR A 1 115 ? -14.854 -5.185 21.064 1.00 90.94 115 THR A C 1
ATOM 899 O O . THR A 1 115 ? -15.598 -5.539 21.973 1.00 90.94 115 THR A O 1
ATOM 902 N N . LYS A 1 116 ? -14.654 -3.890 20.778 1.00 91.25 116 LYS A N 1
ATOM 903 C CA . LYS A 1 116 ? -15.287 -2.814 21.552 1.00 91.25 116 LYS A CA 1
ATOM 904 C C . LYS A 1 116 ? -16.815 -2.910 21.510 1.00 91.25 116 LYS A C 1
ATOM 906 O O . LYS A 1 116 ? -17.455 -2.850 22.550 1.00 91.25 116 LYS A O 1
ATOM 911 N N . LYS A 1 117 ? -17.390 -3.148 20.328 1.00 90.06 117 LYS A N 1
ATOM 912 C CA . LYS A 1 117 ? -18.840 -3.347 20.171 1.00 90.06 117 LYS A CA 1
ATOM 913 C C . LYS A 1 117 ? -19.367 -4.560 20.942 1.00 90.06 117 LYS A C 1
ATOM 915 O O . LYS A 1 117 ? -20.492 -4.509 21.426 1.00 90.06 117 LYS A O 1
ATOM 920 N N . ALA A 1 118 ? -18.590 -5.639 21.031 1.00 92.44 118 ALA A N 1
ATOM 921 C CA . ALA A 1 118 ? -18.969 -6.817 21.807 1.00 92.44 118 ALA A CA 1
ATOM 922 C C . ALA A 1 118 ? -18.985 -6.519 23.315 1.00 92.44 118 ALA A C 1
ATOM 924 O O . ALA A 1 118 ? -19.966 -6.831 23.979 1.00 92.44 118 ALA A O 1
ATOM 925 N N . ILE A 1 119 ? -17.950 -5.845 23.830 1.00 92.75 119 ILE A N 1
ATOM 926 C CA . ILE A 1 119 ? -17.872 -5.430 25.241 1.00 92.75 119 ILE A CA 1
ATOM 927 C C . ILE A 1 119 ? -19.015 -4.472 25.598 1.00 92.75 119 ILE A C 1
ATOM 929 O O . ILE A 1 119 ? -19.645 -4.623 26.640 1.00 92.75 119 ILE A O 1
ATOM 933 N N . ASP A 1 120 ? -19.298 -3.497 24.733 1.00 93.00 120 ASP A N 1
ATOM 934 C CA . ASP A 1 120 ? -20.371 -2.526 24.966 1.00 93.00 120 ASP A CA 1
ATOM 935 C C . ASP A 1 120 ? -21.754 -3.201 24.973 1.00 93.00 120 ASP A C 1
ATOM 937 O O . ASP A 1 120 ? -22.614 -2.808 25.754 1.00 93.00 120 ASP A O 1
ATOM 941 N N . ARG A 1 121 ? -21.960 -4.250 24.161 1.00 92.38 121 ARG A N 1
ATOM 942 C CA . ARG A 1 121 ? -23.186 -5.065 24.192 1.00 92.38 121 ARG A CA 1
ATOM 943 C C . ARG A 1 121 ? -23.329 -5.816 25.518 1.00 92.38 121 ARG A C 1
ATOM 945 O O . ARG A 1 121 ? -24.395 -5.750 26.114 1.00 92.38 121 ARG A O 1
ATOM 952 N N . MET A 1 122 ? -22.266 -6.476 25.985 1.00 92.12 122 MET A N 1
ATOM 953 C CA . MET A 1 122 ? -22.288 -7.237 27.244 1.00 92.12 122 MET A CA 1
ATOM 954 C C . MET A 1 122 ? -22.668 -6.351 28.438 1.00 92.12 122 MET A C 1
ATOM 956 O O . MET A 1 122 ? -23.508 -6.727 29.240 1.00 92.12 122 MET A O 1
ATOM 960 N N . LYS A 1 123 ? -22.134 -5.124 28.510 1.00 90.94 123 LYS A N 1
ATOM 961 C CA . LYS A 1 123 ? -22.455 -4.178 29.595 1.00 90.94 123 LYS A CA 1
ATOM 962 C C . LYS A 1 123 ? -23.919 -3.740 29.649 1.00 90.94 123 LYS A C 1
ATOM 964 O O . LYS A 1 123 ? -24.372 -3.337 30.711 1.00 90.94 123 LYS A O 1
ATOM 969 N N . ILE A 1 124 ? -24.616 -3.724 28.512 1.00 88.19 124 ILE A N 1
ATOM 970 C CA . ILE A 1 124 ? -26.030 -3.328 28.450 1.00 88.19 124 ILE A CA 1
ATOM 971 C C . ILE A 1 124 ? -26.927 -4.471 28.935 1.00 88.19 124 ILE A C 1
ATOM 973 O O . ILE A 1 124 ? -27.973 -4.203 29.506 1.00 88.19 124 ILE A O 1
ATOM 977 N N . GLU A 1 125 ? -26.527 -5.723 28.705 1.00 88.12 125 GLU A N 1
ATOM 978 C CA . GLU A 1 125 ? -27.294 -6.916 29.091 1.00 88.12 125 GLU A CA 1
ATOM 979 C C . GLU A 1 125 ? -27.166 -7.252 30.592 1.00 88.12 125 GLU A C 1
ATOM 981 O O . GLU A 1 125 ? -28.031 -7.936 31.130 1.00 88.12 125 GLU A O 1
ATOM 986 N N . ASP A 1 126 ? -26.127 -6.743 31.268 1.00 82.94 126 ASP A N 1
ATOM 987 C CA . ASP A 1 126 ? -25.904 -6.903 32.716 1.00 82.94 126 ASP A CA 1
ATOM 988 C C . ASP A 1 126 ? -26.718 -5.919 33.599 1.00 82.94 126 ASP A C 1
ATOM 990 O O . ASP A 1 126 ? -26.689 -6.048 34.826 1.00 82.94 126 ASP A O 1
ATOM 994 N N . ILE A 1 127 ? -27.409 -4.925 33.014 1.00 70.06 127 ILE A N 1
ATOM 995 C CA . ILE A 1 127 ? -28.231 -3.911 33.720 1.00 70.06 127 ILE A CA 1
ATOM 996 C C . ILE A 1 127 ? -29.712 -4.289 33.659 1.00 70.06 127 ILE A C 1
ATOM 998 O O . ILE A 1 127 ? -30.378 -4.187 34.715 1.00 70.06 127 ILE A O 1
#

Radius of gyration: 23.13 Å; chains: 1; bounding box: 59×43×64 Å